Protein AF-A0A659UKG3-F1 (afdb_monomer_lite)

Foldseek 3Di:
DDDDDDDPPVLVVLLVQLLDLVDDDDDDDDPPSCPVVSVVSNLVVCVVVVNDNVPDDDDD

pLDDT: mean 94.74, std 5.9, range [70.06, 98.44]

Structure (mmCIF, N/CA/C/O backbone):
data_AF-A0A659UKG3-F1
#
_entry.id   AF-A0A659UKG3-F1
#
loop_
_atom_site.group_PDB
_atom_site.id
_atom_site.type_symbol
_atom_site.label_atom_id
_atom_site.label_alt_id
_atom_site.label_comp_id
_atom_site.label_asym_id
_atom_site.label_entity_id
_atom_site.label_seq_id
_atom_site.pdbx_PDB_ins_code
_atom_site.Cartn_x
_atom_site.Cartn_y
_atom_site.Cartn_z
_atom_site.occupancy
_atom_site.B_iso_or_equiv
_atom_site.auth_seq_id
_atom_site.auth_comp_id
_atom_site.auth_asym_id
_atom_site.auth_atom_id
_atom_site.pdbx_PDB_model_num
ATOM 1 N N . MET A 1 1 ? 3.591 13.491 -29.673 1.00 70.06 1 MET A N 1
ATOM 2 C CA . MET A 1 1 ? 2.824 12.441 -28.958 1.00 70.06 1 MET A CA 1
ATOM 3 C C . MET A 1 1 ? 3.709 11.867 -27.856 1.00 70.06 1 MET A C 1
ATOM 5 O O . MET A 1 1 ? 4.871 11.594 -28.134 1.00 70.06 1 MET A O 1
ATOM 9 N N . LYS A 1 2 ? 3.227 11.751 -26.609 1.00 70.94 2 LYS A N 1
ATOM 10 C CA . LYS A 1 2 ? 4.009 11.162 -25.503 1.00 70.94 2 LYS A CA 1
ATOM 11 C C . LYS A 1 2 ? 4.148 9.65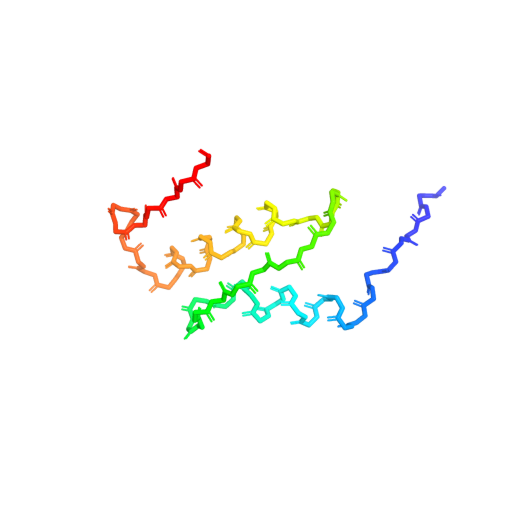6 -25.750 1.00 70.94 2 LYS A C 1
ATOM 13 O O . LYS A 1 2 ? 3.146 8.991 -25.991 1.00 70.94 2 LYS A O 1
ATOM 18 N N . LYS A 1 3 ? 5.374 9.131 -25.719 1.00 79.94 3 LYS A N 1
ATOM 19 C CA . LYS A 1 3 ? 5.630 7.695 -25.887 1.00 79.94 3 LYS A CA 1
ATOM 20 C C . LYS A 1 3 ? 5.059 6.948 -24.677 1.00 79.94 3 LYS A C 1
ATOM 22 O O . LYS A 1 3 ? 5.390 7.291 -23.544 1.00 79.94 3 LYS A O 1
ATOM 27 N N . ALA A 1 4 ? 4.182 5.976 -24.915 1.00 82.44 4 ALA A N 1
ATOM 28 C CA . ALA A 1 4 ? 3.680 5.103 -23.863 1.00 82.44 4 ALA A CA 1
ATOM 29 C C . ALA A 1 4 ? 4.760 4.072 -23.505 1.00 82.44 4 ALA A C 1
ATOM 31 O O . ALA A 1 4 ? 5.333 3.445 -24.395 1.00 82.44 4 ALA A O 1
ATOM 32 N N . TYR A 1 5 ? 5.031 3.909 -22.210 1.00 84.12 5 TYR A N 1
ATOM 33 C CA . TYR A 1 5 ? 5.887 2.847 -21.689 1.00 84.12 5 TYR A CA 1
ATOM 34 C C . TYR A 1 5 ? 4.979 1.813 -21.023 1.00 84.12 5 TYR A C 1
ATOM 36 O O . TYR A 1 5 ? 4.502 2.067 -19.914 1.00 84.12 5 TYR A O 1
ATOM 44 N N . PRO A 1 6 ? 4.651 0.704 -21.709 1.00 89.69 6 PRO A N 1
ATOM 45 C CA . PRO A 1 6 ? 3.794 -0.317 -21.130 1.00 89.69 6 PRO A CA 1
ATOM 46 C C . PRO A 1 6 ? 4.487 -0.940 -19.918 1.00 89.69 6 PRO A C 1
ATOM 48 O O . PRO A 1 6 ? 5.683 -1.233 -19.956 1.00 89.69 6 PRO A O 1
ATOM 51 N N . ILE A 1 7 ? 3.731 -1.136 -18.838 1.00 90.69 7 ILE A N 1
ATOM 52 C CA . ILE A 1 7 ? 4.228 -1.847 -17.661 1.00 90.69 7 ILE A CA 1
ATOM 53 C C . ILE A 1 7 ? 4.332 -3.332 -18.032 1.00 90.69 7 ILE A C 1
ATOM 55 O O . ILE A 1 7 ? 3.343 -3.888 -18.521 1.00 90.69 7 ILE A O 1
ATOM 59 N N . PRO A 1 8 ? 5.484 -3.986 -17.801 1.00 94.69 8 PRO A N 1
ATOM 60 C CA . PRO A 1 8 ? 5.607 -5.427 -17.981 1.00 94.69 8 PRO A CA 1
ATOM 61 C C . PRO A 1 8 ? 4.510 -6.182 -17.218 1.00 94.69 8 PRO A C 1
ATOM 63 O O . PRO A 1 8 ? 4.171 -5.841 -16.082 1.00 94.69 8 PRO A O 1
ATOM 66 N N . THR A 1 9 ? 3.912 -7.194 -17.843 1.00 96.12 9 THR A N 1
ATOM 67 C CA . THR A 1 9 ? 2.726 -7.887 -17.307 1.00 96.12 9 THR A CA 1
ATOM 68 C C . THR A 1 9 ? 2.995 -8.595 -15.980 1.00 96.12 9 THR A C 1
ATOM 70 O O . THR A 1 9 ? 2.127 -8.651 -15.109 1.00 96.12 9 THR A O 1
ATOM 73 N N . ASP A 1 10 ? 4.207 -9.109 -15.797 1.00 96.25 10 ASP A N 1
ATOM 74 C CA . ASP A 1 10 ? 4.706 -9.717 -14.562 1.00 96.25 10 ASP A CA 1
ATOM 75 C C . ASP A 1 10 ? 4.835 -8.690 -13.426 1.00 96.25 10 ASP A C 1
ATOM 77 O O . ASP A 1 10 ? 4.440 -8.959 -12.285 1.00 96.25 10 ASP A O 1
ATOM 81 N N . THR A 1 11 ? 5.311 -7.486 -13.752 1.00 95.25 11 THR A N 1
ATOM 82 C CA . THR A 1 11 ? 5.390 -6.348 -12.835 1.00 95.25 11 THR A CA 1
ATOM 83 C C . THR A 1 11 ? 3.989 -5.916 -12.427 1.00 95.25 11 THR A C 1
ATOM 85 O O . THR A 1 11 ? 3.705 -5.841 -11.233 1.00 95.25 11 THR A O 1
ATOM 88 N N . ALA A 1 12 ? 3.086 -5.719 -13.391 1.00 95.44 12 ALA A N 1
ATOM 89 C CA . ALA A 1 12 ? 1.696 -5.357 -13.120 1.00 95.44 12 ALA A CA 1
ATOM 90 C C . ALA A 1 12 ? 1.001 -6.402 -12.229 1.00 95.44 12 ALA A C 1
ATOM 92 O O . ALA A 1 12 ? 0.353 -6.051 -11.243 1.00 95.44 12 ALA A O 1
ATOM 93 N N . SER A 1 13 ? 1.205 -7.691 -12.513 1.00 97.00 13 SER A N 1
ATOM 94 C CA . SER A 1 13 ? 0.652 -8.791 -11.714 1.00 97.00 13 SER A CA 1
ATOM 95 C C . SER A 1 13 ? 1.217 -8.815 -10.292 1.00 97.00 13 SER A C 1
ATOM 97 O O . SER A 1 13 ? 0.476 -8.987 -9.326 1.00 97.00 13 SER A O 1
ATOM 99 N N . SER A 1 14 ? 2.525 -8.609 -10.133 1.00 96.62 14 SER A N 1
ATOM 100 C CA . SER A 1 14 ? 3.173 -8.586 -8.817 1.00 96.62 14 SER A CA 1
ATOM 101 C C . SER A 1 14 ? 2.733 -7.385 -7.982 1.00 96.62 14 SER A C 1
ATOM 103 O O . SER A 1 14 ? 2.438 -7.542 -6.799 1.00 96.62 14 SER A O 1
ATOM 105 N N . GLN A 1 15 ? 2.611 -6.208 -8.601 1.00 97.12 15 GLN A N 1
ATOM 106 C CA . GLN A 1 15 ? 2.072 -5.011 -7.957 1.00 97.12 15 GLN A CA 1
ATOM 107 C C . GLN A 1 15 ? 0.607 -5.207 -7.543 1.00 97.12 15 GLN A C 1
ATOM 109 O O . GLN A 1 15 ? 0.246 -4.862 -6.420 1.00 97.12 15 GLN A O 1
ATOM 114 N N . ALA A 1 16 ? -0.219 -5.823 -8.398 1.00 97.25 16 ALA A N 1
ATOM 115 C CA . ALA A 1 16 ? -1.613 -6.127 -8.081 1.00 97.25 16 ALA A CA 1
ATOM 116 C C . ALA A 1 16 ? -1.746 -7.085 -6.886 1.00 97.25 16 ALA A C 1
ATOM 118 O O . ALA A 1 16 ? -2.559 -6.825 -6.000 1.00 97.25 16 ALA A O 1
ATOM 119 N N . ARG A 1 17 ? -0.918 -8.141 -6.827 1.00 97.81 17 ARG A N 1
ATOM 120 C CA . ARG A 1 17 ? -0.878 -9.081 -5.690 1.00 97.81 17 ARG A CA 1
ATOM 121 C C . ARG A 1 17 ? -0.430 -8.413 -4.393 1.00 97.81 17 ARG A C 1
ATOM 123 O O . ARG A 1 17 ? -1.018 -8.669 -3.348 1.00 97.81 17 ARG A O 1
ATOM 130 N N . ALA A 1 18 ? 0.588 -7.555 -4.452 1.00 97.81 18 ALA A N 1
ATOM 131 C CA . ALA A 1 18 ? 1.091 -6.842 -3.278 1.00 97.81 18 ALA A CA 1
ATOM 132 C C . ALA A 1 18 ? 0.089 -5.796 -2.748 1.00 97.81 18 ALA A C 1
ATOM 134 O O . ALA A 1 18 ? -0.020 -5.586 -1.537 1.00 97.81 18 ALA A O 1
ATOM 135 N N . ALA A 1 19 ? -0.668 -5.159 -3.646 1.00 98.12 19 ALA A N 1
ATOM 136 C CA . ALA A 1 19 ? -1.693 -4.184 -3.287 1.00 98.12 19 ALA A CA 1
ATOM 137 C C . ALA A 1 19 ? -3.012 -4.814 -2.802 1.00 98.12 19 ALA A C 1
ATOM 139 O O . ALA A 1 19 ? -3.872 -4.090 -2.310 1.00 98.12 19 ALA A O 1
ATOM 140 N N . ASP A 1 20 ? -3.205 -6.126 -2.945 1.00 98.19 20 ASP A N 1
ATOM 141 C CA . ASP A 1 20 ? -4.406 -6.826 -2.483 1.00 98.19 20 ASP A CA 1
ATOM 142 C C . ASP A 1 20 ? -4.453 -6.921 -0.942 1.00 98.19 20 ASP A C 1
ATOM 144 O O . ASP A 1 20 ? -3.602 -7.599 -0.351 1.00 98.19 20 ASP A O 1
ATOM 148 N N . PRO A 1 21 ? -5.441 -6.286 -0.275 1.00 97.50 21 PRO A N 1
ATOM 149 C CA . PRO A 1 21 ? -5.592 -6.327 1.178 1.00 97.50 21 PRO A CA 1
ATOM 150 C C . PRO A 1 21 ? -5.711 -7.730 1.780 1.00 97.50 21 PRO A C 1
ATOM 152 O O . PRO A 1 21 ? -5.354 -7.899 2.944 1.00 97.50 21 PRO A O 1
ATOM 155 N N . GLY A 1 22 ? -6.178 -8.722 1.012 1.00 96.88 22 GLY A N 1
ATOM 156 C CA . GLY A 1 22 ? -6.327 -10.106 1.472 1.00 96.88 22 GLY A CA 1
ATOM 157 C C . GLY A 1 22 ? -5.000 -1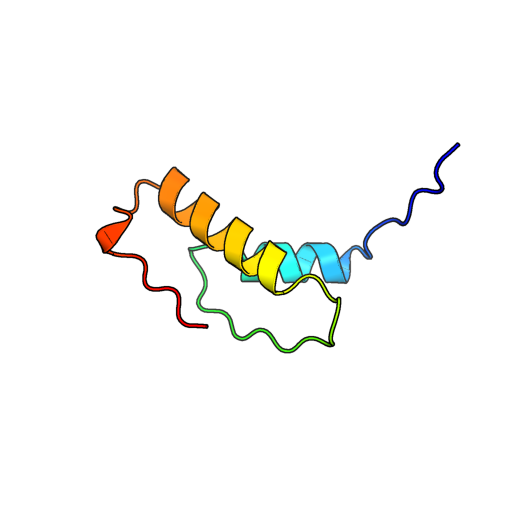0.833 1.709 1.00 96.88 22 GLY A C 1
ATOM 158 O O . GLY A 1 22 ? -4.980 -11.871 2.365 1.00 96.88 22 GLY A O 1
ATOM 159 N N . ASN A 1 23 ? -3.887 -10.277 1.222 1.00 96.69 23 ASN A N 1
ATOM 160 C CA . ASN A 1 23 ? -2.566 -10.890 1.317 1.00 96.69 23 ASN A CA 1
ATOM 161 C C . ASN A 1 23 ? -1.671 -10.139 2.301 1.00 96.69 23 ASN A C 1
ATOM 163 O O . ASN A 1 23 ? -1.598 -8.910 2.261 1.00 96.69 23 ASN A O 1
ATOM 167 N N . SER A 1 24 ? -0.891 -10.865 3.098 1.00 97.00 24 SER A N 1
ATOM 168 C CA . SER A 1 24 ? 0.352 -10.326 3.660 1.00 97.00 24 SER A CA 1
ATOM 169 C C . SER A 1 24 ? 1.424 -10.332 2.569 1.00 97.00 24 SER A C 1
ATOM 171 O O . SER A 1 24 ? 1.569 -11.323 1.855 1.00 97.00 24 SER A O 1
ATOM 173 N N . ALA A 1 25 ? 2.172 -9.238 2.416 1.00 95.94 25 ALA A N 1
ATOM 174 C CA . ALA A 1 25 ? 3.139 -9.092 1.330 1.00 95.94 25 ALA A CA 1
ATOM 175 C C . ALA A 1 25 ? 4.477 -8.540 1.831 1.00 95.94 25 ALA A C 1
ATOM 177 O O . ALA A 1 25 ? 4.515 -7.552 2.561 1.00 95.94 25 ALA A O 1
ATOM 178 N N . TRP A 1 26 ? 5.573 -9.145 1.371 1.00 95.62 26 TRP A N 1
ATOM 179 C CA . TRP A 1 26 ? 6.910 -8.559 1.431 1.00 95.62 26 TRP A CA 1
ATOM 180 C C . TRP A 1 26 ? 7.282 -8.044 0.043 1.00 95.62 26 TRP A C 1
ATOM 182 O O . TRP A 1 26 ? 7.184 -8.780 -0.939 1.00 95.62 26 TRP A O 1
ATOM 192 N N . VAL A 1 27 ? 7.707 -6.785 -0.054 1.00 95.06 27 VAL A N 1
ATOM 193 C CA . VAL A 1 27 ? 8.043 -6.155 -1.336 1.00 95.06 27 VAL A CA 1
ATOM 194 C C . VAL A 1 27 ? 9.522 -5.799 -1.351 1.00 95.06 27 VAL A C 1
ATOM 196 O O . VAL A 1 27 ? 9.949 -4.857 -0.690 1.00 95.06 27 VAL A O 1
ATOM 199 N N . SER A 1 28 ? 10.296 -6.525 -2.156 1.00 95.38 28 SER A N 1
ATOM 200 C CA . SER A 1 28 ? 11.664 -6.145 -2.513 1.00 95.38 28 SER A CA 1
ATOM 201 C C . SER A 1 28 ? 11.660 -5.553 -3.918 1.00 95.38 28 SER A C 1
ATOM 203 O O . SER A 1 28 ? 11.226 -6.212 -4.861 1.00 95.38 28 SER A O 1
ATOM 205 N N . ALA A 1 29 ? 12.087 -4.297 -4.065 1.00 93.56 29 ALA A N 1
ATOM 206 C CA . ALA A 1 29 ? 12.182 -3.654 -5.373 1.00 93.56 29 ALA A CA 1
ATOM 207 C C . ALA A 1 29 ? 13.158 -2.469 -5.373 1.00 93.56 29 ALA A C 1
ATOM 209 O O . ALA A 1 29 ? 13.298 -1.752 -4.376 1.00 93.56 29 ALA A O 1
ATOM 210 N N . ASN A 1 30 ? 13.761 -2.199 -6.533 1.00 94.44 30 ASN A N 1
ATOM 211 C CA . ASN A 1 30 ? 14.742 -1.125 -6.735 1.00 94.44 30 ASN A CA 1
ATOM 212 C C . ASN A 1 30 ? 14.158 0.283 -6.523 1.00 94.44 30 ASN A C 1
ATOM 214 O O . ASN A 1 30 ? 12.938 0.476 -6.457 1.00 94.44 30 ASN A O 1
ATOM 218 N N . ALA A 1 31 ? 15.018 1.296 -6.407 1.00 94.00 31 ALA A N 1
ATOM 219 C CA . ALA A 1 31 ? 14.589 2.696 -6.421 1.00 94.00 31 ALA A CA 1
ATOM 220 C C . ALA A 1 31 ? 13.793 3.014 -7.704 1.00 94.00 31 ALA A C 1
ATOM 222 O O . ALA A 1 31 ? 14.043 2.434 -8.757 1.00 94.00 31 ALA 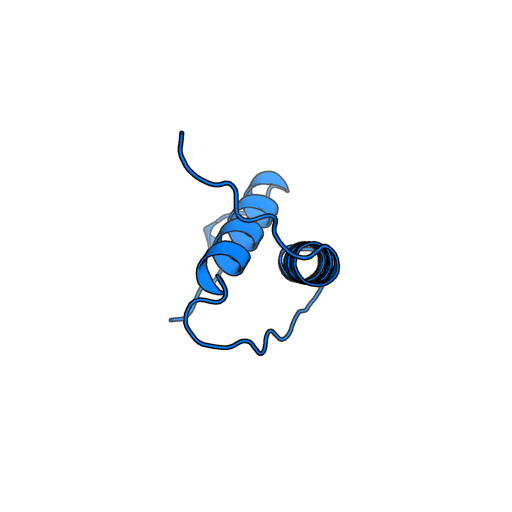A O 1
ATOM 223 N N . GLY A 1 32 ? 12.781 3.880 -7.603 1.00 91.25 32 GLY A N 1
ATOM 224 C CA . GLY A 1 32 ? 11.946 4.267 -8.751 1.00 91.25 32 GLY A CA 1
ATOM 225 C C . GLY A 1 32 ? 10.955 3.208 -9.261 1.00 91.25 32 GLY A C 1
ATOM 226 O O . GLY A 1 32 ? 10.185 3.495 -10.166 1.00 91.25 32 GLY A O 1
ATOM 227 N N . SER A 1 33 ? 10.894 2.015 -8.660 1.00 92.75 33 SER A N 1
ATOM 228 C CA . SER A 1 33 ? 9.996 0.916 -9.082 1.00 92.75 33 SER A CA 1
ATOM 229 C C . SER A 1 33 ? 8.512 1.083 -8.711 1.00 92.75 33 SER A C 1
ATOM 231 O O . SER A 1 33 ? 7.709 0.180 -8.935 1.00 92.75 33 SER A O 1
ATOM 233 N N . GLY A 1 34 ? 8.130 2.213 -8.108 1.00 94.12 34 GLY A N 1
ATOM 234 C CA . GLY A 1 34 ? 6.738 2.482 -7.734 1.00 94.12 34 GLY A CA 1
ATOM 235 C C . GLY A 1 34 ? 6.269 1.844 -6.419 1.00 94.12 34 GLY A C 1
ATOM 236 O O . GLY A 1 34 ? 5.066 1.754 -6.200 1.00 94.12 34 GLY A O 1
ATOM 237 N N . LYS A 1 35 ? 7.170 1.440 -5.508 1.00 96.19 35 LYS A N 1
ATOM 238 C CA . LYS A 1 35 ? 6.798 0.861 -4.192 1.00 96.19 35 LYS A CA 1
ATOM 239 C C . LYS A 1 35 ? 5.777 1.707 -3.415 1.00 96.19 35 LYS A C 1
ATOM 241 O O . LYS A 1 35 ? 4.796 1.172 -2.911 1.00 96.19 35 LYS A O 1
ATOM 246 N N . THR A 1 36 ? 5.962 3.027 -3.375 1.00 96.00 36 THR A N 1
ATOM 247 C CA . THR A 1 36 ? 5.027 3.954 -2.715 1.00 96.00 36 THR A CA 1
ATOM 248 C C . THR A 1 36 ? 3.656 3.965 -3.390 1.00 96.00 36 THR A C 1
ATOM 250 O O . THR A 1 36 ? 2.637 4.012 -2.711 1.00 96.00 36 THR A O 1
ATOM 253 N N . HIS A 1 37 ? 3.612 3.865 -4.723 1.00 95.94 37 HIS A N 1
ATOM 254 C CA . HIS A 1 37 ? 2.355 3.762 -5.466 1.00 95.94 37 HIS A CA 1
ATOM 255 C C . HIS A 1 37 ? 1.601 2.473 -5.109 1.00 95.94 37 HIS A C 1
ATOM 257 O O . HIS A 1 37 ? 0.400 2.517 -4.861 1.00 95.94 37 HIS A O 1
ATOM 263 N N . VAL A 1 38 ? 2.308 1.343 -5.009 1.00 97.25 38 VAL A N 1
ATOM 264 C CA . VAL A 1 38 ? 1.726 0.059 -4.577 1.00 97.25 38 VAL A CA 1
ATOM 265 C C . VAL A 1 38 ? 1.184 0.148 -3.146 1.00 97.25 38 VAL A C 1
ATOM 267 O O . VAL A 1 38 ? 0.061 -0.289 -2.898 1.00 97.25 38 VAL A O 1
ATOM 270 N N . LEU A 1 39 ? 1.933 0.758 -2.217 1.00 97.19 39 LEU A N 1
ATOM 271 C CA . LEU A 1 39 ? 1.477 0.974 -0.839 1.00 97.19 39 LEU A CA 1
ATOM 272 C C . LEU A 1 39 ? 0.217 1.853 -0.791 1.00 97.19 39 LEU A C 1
ATOM 274 O O . LEU A 1 39 ? -0.755 1.490 -0.135 1.00 97.19 39 LEU A O 1
ATOM 278 N N . ALA A 1 40 ? 0.196 2.965 -1.531 1.00 97.88 40 ALA A N 1
ATOM 279 C CA . ALA A 1 40 ? -0.966 3.848 -1.606 1.00 97.88 40 ALA A CA 1
ATOM 280 C C . ALA A 1 40 ? -2.199 3.127 -2.179 1.00 97.88 40 ALA A C 1
ATOM 282 O O . ALA A 1 40 ? -3.289 3.234 -1.622 1.00 97.88 40 ALA A O 1
ATOM 283 N N . GLN A 1 41 ? -2.027 2.335 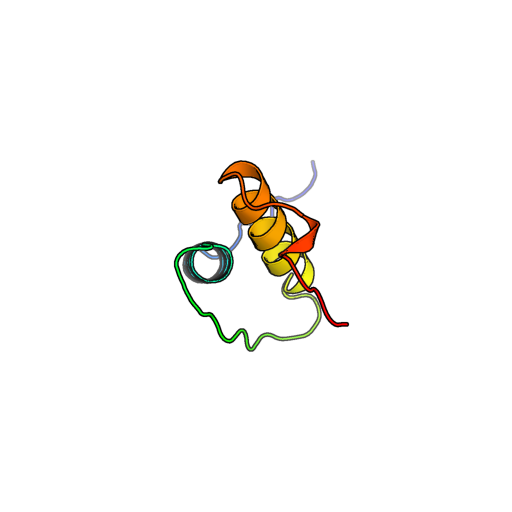-3.244 1.00 98.19 41 GLN A N 1
ATOM 284 C CA . GLN A 1 41 ? -3.096 1.502 -3.804 1.00 98.19 41 GLN A CA 1
ATOM 285 C C . GLN A 1 41 ? -3.637 0.497 -2.783 1.00 98.19 41 GLN A C 1
ATOM 287 O O . GLN A 1 41 ? -4.851 0.312 -2.694 1.00 98.19 41 GLN A O 1
ATOM 292 N N . ARG A 1 42 ? -2.764 -0.114 -1.975 1.00 98.44 42 ARG A N 1
ATOM 293 C CA . ARG A 1 42 ? -3.179 -1.024 -0.903 1.00 98.44 42 ARG A CA 1
ATOM 294 C C . ARG A 1 42 ? -4.032 -0.320 0.151 1.00 98.44 42 ARG A C 1
ATOM 296 O O . ARG A 1 42 ? -5.083 -0.836 0.519 1.00 98.44 42 ARG A O 1
ATOM 303 N N . VAL A 1 43 ? -3.603 0.856 0.612 1.00 98.31 43 VAL A N 1
ATOM 304 C CA . VAL A 1 43 ? -4.354 1.655 1.596 1.00 98.31 43 VAL A CA 1
ATOM 305 C C . VAL A 1 43 ? -5.722 2.046 1.038 1.00 98.31 43 VAL A C 1
ATOM 307 O O . VAL A 1 43 ? -6.729 1.840 1.705 1.00 98.31 43 VAL A O 1
ATOM 310 N N . ILE A 1 44 ? -5.785 2.519 -0.211 1.00 98.44 44 ILE A N 1
ATOM 311 C CA . ILE A 1 44 ? -7.053 2.850 -0.878 1.00 98.44 44 ILE A CA 1
ATOM 312 C C . ILE A 1 44 ? -7.985 1.634 -0.916 1.00 98.44 44 ILE A C 1
ATOM 314 O O . ILE A 1 44 ? -9.158 1.754 -0.578 1.00 98.44 44 ILE A O 1
ATOM 318 N N . ARG A 1 45 ? -7.477 0.451 -1.277 1.00 98.38 45 ARG A N 1
ATOM 319 C CA . ARG A 1 45 ? -8.283 -0.780 -1.308 1.00 98.38 45 ARG A CA 1
ATOM 320 C C . ARG A 1 45 ? -8.784 -1.194 0.077 1.00 98.38 45 ARG A C 1
ATOM 322 O O . ARG A 1 45 ? -9.932 -1.602 0.191 1.00 98.38 45 ARG A O 1
ATOM 329 N N . LEU A 1 46 ? -7.970 -1.057 1.128 1.00 98.44 46 LEU A N 1
ATOM 330 C CA . LEU A 1 46 ? -8.411 -1.290 2.511 1.00 98.44 46 LEU A CA 1
ATOM 331 C C . LEU A 1 46 ? -9.576 -0.367 2.894 1.00 98.44 46 LEU A C 1
ATOM 333 O O . LEU A 1 46 ? -10.577 -0.842 3.432 1.00 98.44 46 LEU A O 1
ATOM 337 N N . LEU A 1 47 ? -9.463 0.926 2.579 1.00 98.44 47 LEU A N 1
ATOM 338 C CA . LEU A 1 47 ? -10.503 1.922 2.850 1.00 98.44 47 LEU A CA 1
ATOM 339 C C . LEU A 1 47 ? -11.789 1.639 2.062 1.00 98.44 47 LEU A C 1
ATOM 341 O O . LEU A 1 47 ? -12.875 1.666 2.632 1.00 98.44 47 LEU A O 1
ATOM 345 N N . LEU A 1 48 ? -11.674 1.311 0.771 1.00 98.25 48 LEU A N 1
ATOM 346 C CA . LEU A 1 48 ? -12.820 0.944 -0.071 1.00 98.25 48 LEU A CA 1
ATOM 347 C C . LEU A 1 48 ? -13.508 -0.345 0.399 1.00 98.25 48 LEU A C 1
ATOM 349 O O . LEU A 1 48 ? -14.717 -0.479 0.239 1.00 98.25 48 LEU A O 1
ATOM 353 N N . ASN A 1 49 ? -12.766 -1.255 1.034 1.00 97.75 49 ASN A N 1
ATOM 354 C CA . ASN A 1 49 ? -13.317 -2.446 1.683 1.00 97.75 49 ASN A CA 1
ATOM 355 C C . ASN A 1 49 ? -13.967 -2.149 3.053 1.00 97.75 49 ASN A C 1
ATOM 357 O O . ASN A 1 49 ? -14.358 -3.080 3.753 1.00 97.75 49 ASN A O 1
ATOM 361 N N . GLY A 1 50 ? -14.074 -0.879 3.460 1.00 98.00 50 GLY A N 1
ATOM 362 C CA . GLY A 1 50 ? -14.708 -0.463 4.713 1.00 98.00 50 GLY A CA 1
ATOM 363 C C . GLY A 1 50 ? -13.802 -0.546 5.944 1.00 98.00 50 GLY A C 1
ATOM 364 O O . GLY A 1 50 ? -14.294 -0.465 7.069 1.00 98.00 50 GLY A O 1
ATOM 365 N N . THR A 1 51 ? -12.486 -0.705 5.764 1.00 98.44 51 THR A N 1
ATOM 366 C CA . THR A 1 51 ? -11.545 -0.643 6.891 1.00 98.44 51 THR A CA 1
ATOM 367 C C . THR A 1 51 ? -11.547 0.769 7.464 1.00 98.44 51 THR A C 1
ATOM 369 O O . THR A 1 51 ? -11.279 1.729 6.743 1.00 98.44 51 THR A O 1
ATOM 372 N N . ASP A 1 52 ? -11.817 0.893 8.764 1.00 98.25 52 ASP A N 1
ATOM 373 C CA . ASP A 1 52 ? -11.693 2.164 9.479 1.00 98.25 52 ASP A CA 1
ATOM 374 C C . ASP A 1 52 ? -10.254 2.705 9.333 1.00 98.25 52 ASP A C 1
ATOM 376 O O . ASP A 1 52 ? -9.309 1.973 9.653 1.00 98.25 52 ASP A O 1
ATOM 380 N N . PRO A 1 53 ? -10.056 3.957 8.876 1.00 98.12 53 PRO A N 1
ATOM 381 C CA . PRO A 1 53 ? -8.728 4.542 8.713 1.00 98.12 53 PRO A CA 1
ATOM 382 C C . PRO A 1 53 ? -7.845 4.444 9.963 1.00 98.12 53 PRO A C 1
ATOM 384 O O . PRO A 1 53 ? -6.645 4.214 9.842 1.00 98.12 53 PRO A O 1
ATOM 387 N N . SER A 1 54 ? -8.426 4.561 11.162 1.00 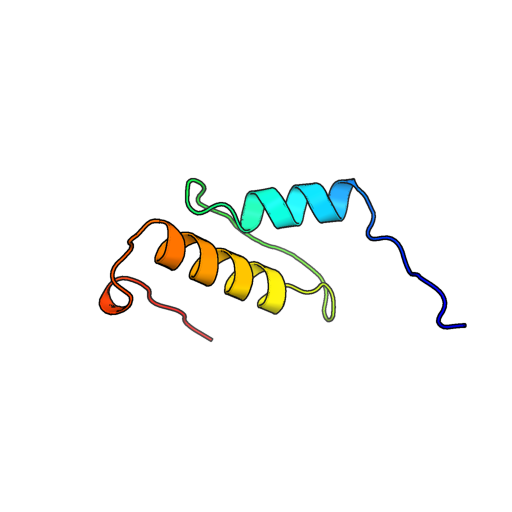98.19 54 SER A N 1
ATOM 388 C CA . SER A 1 54 ? -7.695 4.483 12.436 1.00 98.19 54 SER A CA 1
ATOM 389 C C . SER A 1 54 ? -7.076 3.107 12.706 1.00 98.19 54 SER A C 1
ATOM 391 O O . SER A 1 54 ? -6.174 2.985 13.533 1.00 98.19 54 SER A O 1
ATOM 393 N N . LYS A 1 55 ? -7.518 2.069 11.983 1.00 97.94 55 LYS A N 1
ATOM 394 C CA . LYS A 1 55 ? -6.965 0.709 12.0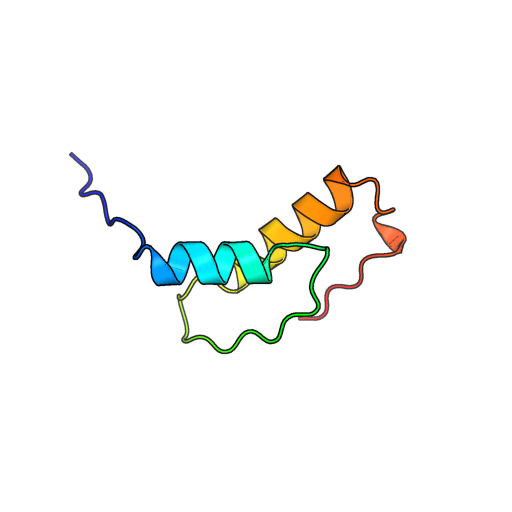43 1.00 97.94 55 LYS A CA 1
ATOM 395 C C . LYS A 1 55 ? -5.820 0.475 11.052 1.00 97.94 55 LYS A C 1
ATOM 397 O O . LYS A 1 55 ? -5.271 -0.625 11.023 1.00 97.94 55 LYS A O 1
ATOM 402 N N . ILE A 1 56 ? -5.453 1.469 10.240 1.00 97.88 56 ILE A N 1
ATOM 403 C CA . ILE A 1 56 ? -4.376 1.371 9.250 1.00 97.88 56 ILE A CA 1
ATOM 404 C C . ILE A 1 56 ? -3.156 2.150 9.752 1.00 97.88 56 ILE A C 1
ATOM 406 O O . ILE A 1 56 ? -3.182 3.373 9.847 1.00 97.88 56 ILE A O 1
ATOM 410 N N . LEU A 1 57 ? -2.059 1.440 10.024 1.00 97.50 57 LEU A N 1
ATOM 411 C CA . LEU A 1 57 ? -0.778 2.039 10.401 1.00 97.50 57 LEU A CA 1
ATOM 412 C C . LEU A 1 57 ? 0.198 1.990 9.220 1.00 97.50 57 LEU A C 1
ATOM 414 O O . LEU A 1 57 ? 0.583 0.912 8.766 1.00 97.50 57 LEU A O 1
ATOM 418 N N . CYS A 1 58 ? 0.624 3.157 8.740 1.00 96.06 58 CYS A N 1
ATOM 419 C CA . CYS A 1 58 ? 1.715 3.288 7.775 1.00 96.06 58 CYS A CA 1
ATOM 420 C C . CYS A 1 58 ? 2.944 3.874 8.474 1.00 96.06 58 CYS A C 1
ATOM 422 O O . CYS A 1 58 ? 2.873 4.965 9.032 1.00 96.06 58 CYS A O 1
ATOM 424 N N . LEU A 1 59 ? 4.061 3.150 8.425 1.00 95.06 59 LEU A N 1
ATOM 425 C CA . LEU A 1 59 ? 5.355 3.586 8.953 1.00 95.06 59 LEU A CA 1
ATOM 426 C C . LEU A 1 59 ? 6.274 3.926 7.775 1.00 95.06 59 LEU A C 1
ATOM 428 O O . LEU A 1 59 ? 6.273 3.193 6.782 1.00 95.06 59 LEU A O 1
ATOM 432 N N . THR A 1 60 ? 7.023 5.026 7.876 1.00 88.06 60 THR A N 1
ATOM 433 C CA . THR A 1 60 ? 7.959 5.487 6.839 1.00 88.06 60 THR A CA 1
ATOM 434 C C . THR A 1 60 ? 9.327 5.806 7.402 1.00 88.06 60 THR A C 1
ATOM 436 O O . THR A 1 60 ? 9.407 6.163 8.596 1.00 88.06 60 THR A O 1
#

Secondary structure (DSSP, 8-state):
-PPP-PPPHHHHHHHHHHH-TTS-------TTS-HHHHHHHHHHHHHHTT--GGG-----

Radius of gyration: 13.34 Å; chains: 1; bounding box: 30×23×41 Å

Sequence (60 aa):
MKKAYPIPTDTASSQARAADPGNSAWVSANAGSGKTHVLAQRVIRLLLNGTDPSKILCLT